Protein AF-A0A356NVT0-F1 (afdb_monomer_lite)

pLDDT: mean 90.18, std 5.87, range [69.81, 97.62]

Foldseek 3Di:
DDPCPVVVCVVCPPVVVVLCVQQVDFDDPVQVVVVVVVCPDPVNVPDDPDDDDSGSCSVVVVVCVVPVD

Secondary structure (DSSP, 8-state):
--TTHHHHHHHHTHHHHHHHHHHSS---HHHHHHHHHHHTSGGGTT--S-----STTHHHHHHHHHHT-

Sequence (69 aa):
ETPILADFVKTLGARAEEDMSVNDRPGRPDDIAPVVCFLLSDMTHWFRGANLMLDGGMSSHIYQNMHQF

Radius of gyration: 15.26 Å; chains: 1; bounding box: 32×35×34 Å

Structure (mmCIF, N/CA/C/O backbone):
data_AF-A0A356NVT0-F1
#
_entry.id   AF-A0A356NVT0-F1
#
loop_
_atom_site.group_PDB
_atom_site.id
_atom_site.type_symbol
_atom_site.label_atom_id
_atom_site.label_alt_id
_atom_site.label_comp_id
_atom_site.label_asym_id
_atom_site.label_entity_id
_atom_site.label_seq_id
_atom_site.pdbx_PDB_ins_code
_atom_site.Cartn_x
_atom_site.Cartn_y
_atom_site.Cartn_z
_atom_site.occupancy
_atom_site.B_iso_or_equiv
_atom_site.auth_seq_id
_atom_site.auth_comp_id
_atom_site.auth_asym_id
_atom_site.auth_atom_id
_atom_site.pdbx_PDB_model_num
ATOM 1 N N . GLU A 1 1 ? -4.281 10.619 -11.365 1.00 70.00 1 GLU A N 1
ATOM 2 C CA . GLU A 1 1 ? -2.814 10.478 -11.447 1.00 70.00 1 GLU A CA 1
ATOM 3 C C . GLU A 1 1 ? -2.156 11.512 -10.560 1.00 70.00 1 GLU A C 1
ATOM 5 O O . GLU A 1 1 ? -2.759 12.558 -10.331 1.00 70.00 1 GLU A O 1
ATOM 10 N N . THR A 1 2 ? -0.982 11.209 -10.009 1.00 84.31 2 THR A N 1
ATOM 11 C CA . THR A 1 2 ? -0.262 12.174 -9.174 1.00 84.31 2 THR A CA 1
ATOM 12 C C . THR A 1 2 ? 0.533 13.130 -10.067 1.00 84.31 2 THR A C 1
ATOM 14 O O . THR A 1 2 ? 1.072 12.691 -11.083 1.00 84.31 2 THR A O 1
ATOM 17 N N . PRO A 1 3 ? 0.660 14.420 -9.703 1.00 88.31 3 PRO A N 1
ATOM 18 C CA . PRO A 1 3 ? 1.447 15.373 -10.491 1.00 88.31 3 PRO A CA 1
ATOM 19 C C . PRO A 1 3 ? 2.904 14.942 -10.719 1.00 88.31 3 PRO A C 1
ATOM 21 O O . PRO A 1 3 ? 3.491 15.288 -11.734 1.00 88.31 3 PRO A O 1
ATOM 24 N N . ILE A 1 4 ? 3.472 14.155 -9.799 1.00 90.38 4 ILE A N 1
ATOM 25 C CA . ILE A 1 4 ? 4.858 13.674 -9.870 1.00 90.38 4 ILE A CA 1
ATOM 26 C C . ILE A 1 4 ? 5.046 12.455 -10.784 1.00 90.38 4 ILE A C 1
ATOM 28 O O . ILE A 1 4 ? 6.176 12.136 -11.137 1.00 90.38 4 ILE A O 1
ATOM 32 N N . LEU A 1 5 ? 3.973 11.756 -11.178 1.00 86.31 5 LEU A N 1
ATOM 33 C CA . LEU A 1 5 ? 4.087 10.485 -11.901 1.00 86.31 5 LEU A CA 1
ATOM 34 C C . LEU A 1 5 ? 4.821 10.643 -13.241 1.00 86.31 5 LEU A C 1
ATOM 36 O O . LEU A 1 5 ? 5.694 9.840 -13.557 1.00 86.31 5 LEU A O 1
ATOM 40 N N . ALA A 1 6 ? 4.521 11.702 -13.996 1.00 87.50 6 ALA A N 1
ATOM 41 C CA . ALA A 1 6 ? 5.177 11.966 -15.276 1.00 87.50 6 ALA A CA 1
ATOM 42 C C . ALA A 1 6 ? 6.683 12.242 -15.112 1.00 87.50 6 ALA A C 1
ATOM 44 O O . ALA A 1 6 ? 7.505 11.684 -15.842 1.00 87.50 6 ALA A O 1
ATOM 45 N N . ASP A 1 7 ? 7.053 13.055 -14.119 1.00 89.38 7 ASP A N 1
ATOM 46 C CA . ASP A 1 7 ? 8.456 13.356 -13.817 1.00 89.38 7 ASP A CA 1
ATOM 47 C C . ASP A 1 7 ? 9.204 12.116 -13.313 1.00 89.38 7 ASP A C 1
ATOM 49 O O . ASP A 1 7 ? 10.367 11.901 -13.663 1.00 89.38 7 ASP A O 1
ATOM 53 N N . PHE A 1 8 ? 8.530 11.265 -12.539 1.00 87.75 8 PHE A N 1
ATOM 54 C CA . PHE A 1 8 ? 9.075 10.009 -12.033 1.00 87.75 8 PHE A CA 1
ATOM 55 C C . PHE A 1 8 ? 9.401 9.031 -13.166 1.00 87.75 8 PHE A C 1
ATOM 57 O O . PHE A 1 8 ? 10.529 8.545 -13.243 1.00 87.75 8 PHE A O 1
ATOM 64 N N . VAL A 1 9 ? 8.458 8.813 -14.091 1.00 86.88 9 VAL A N 1
ATOM 65 C CA . VAL A 1 9 ? 8.663 7.961 -15.277 1.00 86.88 9 VAL A CA 1
ATOM 66 C C . VAL A 1 9 ? 9.817 8.490 -16.126 1.00 86.88 9 VAL A C 1
ATOM 68 O O . VAL A 1 9 ? 10.709 7.733 -16.501 1.00 86.88 9 VAL A O 1
ATOM 71 N N . LYS A 1 10 ? 9.868 9.807 -16.362 1.00 89.56 10 LYS A N 1
ATOM 72 C CA . LYS A 1 10 ? 10.964 10.437 -17.110 1.00 89.56 10 LYS A CA 1
ATOM 73 C C . LYS A 1 10 ? 12.325 10.261 -16.429 1.00 89.56 10 LYS A C 1
ATOM 75 O O . LYS A 1 10 ? 13.328 10.089 -17.114 1.00 89.56 10 LYS A O 1
ATOM 80 N N . THR A 1 11 ? 12.366 10.333 -15.100 1.00 91.19 11 THR A N 1
ATOM 81 C CA . THR A 1 11 ? 13.610 10.238 -14.323 1.00 91.19 11 THR A CA 1
ATOM 82 C C . THR A 1 11 ? 14.139 8.806 -14.267 1.00 91.19 11 THR A C 1
ATOM 84 O O . THR A 1 11 ? 15.345 8.599 -14.374 1.00 91.19 11 THR A O 1
ATOM 87 N N . LEU A 1 12 ? 13.257 7.816 -14.109 1.00 86.94 12 LEU A N 1
ATOM 88 C CA . LEU A 1 12 ? 13.644 6.407 -14.003 1.00 86.94 12 LEU A CA 1
ATOM 89 C C . LEU A 1 12 ? 13.835 5.712 -15.356 1.00 86.94 12 LEU A C 1
ATOM 91 O O . LEU A 1 12 ? 14.581 4.734 -15.426 1.00 86.94 12 LEU A O 1
ATOM 95 N N . GLY A 1 13 ? 13.196 6.204 -16.421 1.00 88.44 13 GLY A N 1
ATOM 96 C CA . GLY A 1 13 ? 13.356 5.688 -17.779 1.00 88.44 13 GLY A CA 1
ATOM 97 C C . GLY A 1 13 ? 13.103 4.180 -17.864 1.00 88.44 13 GLY A C 1
ATOM 98 O O . GLY A 1 13 ? 12.058 3.700 -17.434 1.00 88.44 13 GLY A O 1
ATOM 99 N N . ALA A 1 14 ? 14.091 3.432 -18.363 1.00 85.75 14 ALA A N 1
ATOM 100 C CA . ALA A 1 14 ? 14.004 1.984 -18.585 1.00 85.75 14 ALA A CA 1
ATOM 101 C C . ALA A 1 14 ? 13.613 1.178 -17.333 1.00 85.75 14 ALA A C 1
ATOM 103 O O . ALA A 1 14 ? 12.933 0.163 -17.440 1.00 85.75 14 ALA A O 1
ATOM 104 N N . ARG A 1 15 ? 13.989 1.645 -16.136 1.00 82.44 15 ARG A N 1
ATOM 105 C CA . ARG A 1 15 ? 13.600 0.980 -14.887 1.00 82.44 15 ARG A CA 1
ATOM 106 C C . ARG A 1 15 ? 12.104 1.111 -14.607 1.00 82.44 15 ARG A C 1
ATOM 108 O O . ARG A 1 15 ? 11.491 0.165 -14.136 1.00 82.44 15 ARG A O 1
ATOM 115 N N . ALA A 1 16 ? 11.510 2.265 -14.917 1.00 80.94 16 ALA A N 1
ATOM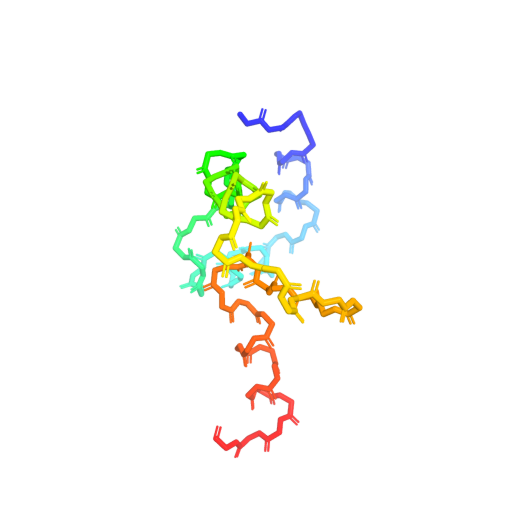 116 C CA . ALA A 1 16 ? 10.066 2.431 -14.782 1.00 80.94 16 ALA A CA 1
ATOM 117 C C . ALA A 1 16 ? 9.309 1.543 -15.778 1.00 80.94 16 ALA A C 1
ATOM 119 O O . ALA A 1 16 ? 8.258 1.022 -15.429 1.00 80.94 16 ALA A O 1
ATOM 120 N N . GLU A 1 17 ? 9.841 1.338 -16.985 1.00 81.88 17 GLU A N 1
ATOM 121 C CA . GLU A 1 17 ? 9.255 0.411 -17.962 1.00 81.88 17 GLU A CA 1
ATOM 122 C C . GLU A 1 17 ? 9.314 -1.044 -17.477 1.00 81.88 17 GLU A C 1
ATOM 124 O O . GLU A 1 17 ? 8.313 -1.755 -17.563 1.00 81.88 17 GLU A O 1
ATOM 129 N N . GLU A 1 18 ? 10.449 -1.471 -16.917 1.00 82.88 18 GLU A N 1
ATOM 130 C CA . GLU A 1 18 ? 10.601 -2.794 -16.304 1.00 82.88 18 GLU A CA 1
ATOM 131 C C . GLU A 1 18 ? 9.621 -2.982 -15.136 1.00 82.88 18 GLU A C 1
ATOM 133 O O . GLU A 1 18 ? 8.821 -3.918 -15.155 1.00 82.88 18 GLU A O 1
ATOM 138 N N . ASP A 1 19 ? 9.592 -2.051 -14.180 1.00 82.12 19 ASP A N 1
ATOM 139 C CA . ASP A 1 19 ? 8.685 -2.104 -13.027 1.00 82.12 19 ASP A CA 1
ATOM 140 C C . ASP A 1 19 ? 7.203 -2.098 -13.469 1.00 82.12 19 ASP A C 1
ATOM 142 O O . ASP A 1 19 ? 6.360 -2.784 -12.883 1.00 82.12 19 ASP A O 1
ATOM 146 N N . MET A 1 20 ? 6.863 -1.360 -14.534 1.00 83.00 20 MET A N 1
ATOM 147 C CA . MET A 1 20 ? 5.519 -1.365 -15.127 1.00 83.00 20 MET A CA 1
ATOM 148 C C . MET A 1 20 ? 5.183 -2.685 -15.826 1.00 83.00 20 MET A C 1
ATOM 150 O O . MET A 1 20 ? 4.024 -3.087 -15.799 1.00 83.00 20 MET A O 1
ATOM 154 N N . SER A 1 21 ? 6.164 -3.369 -16.419 1.00 84.00 21 SER A N 1
ATOM 155 C CA . SER A 1 21 ? 5.961 -4.697 -17.013 1.00 84.00 21 SER A CA 1
ATOM 156 C C . SER A 1 21 ? 5.675 -5.773 -15.961 1.00 84.00 21 SER A C 1
ATOM 158 O O . SER A 1 21 ? 4.979 -6.740 -16.254 1.00 84.00 21 SER A O 1
ATOM 160 N N . VAL A 1 22 ? 6.173 -5.586 -14.733 1.00 84.94 22 VAL A N 1
ATOM 161 C CA . VAL A 1 22 ? 5.935 -6.503 -13.609 1.00 84.94 22 VAL A CA 1
ATOM 162 C C . VAL A 1 22 ? 4.580 -6.250 -12.943 1.00 84.94 22 VAL A C 1
ATOM 164 O O . VAL A 1 22 ? 3.891 -7.203 -12.596 1.00 84.94 22 VAL A O 1
ATOM 167 N N . ASN A 1 23 ? 4.185 -4.984 -12.767 1.00 84.94 23 ASN A N 1
ATOM 168 C CA . ASN A 1 23 ? 2.960 -4.606 -12.043 1.00 84.94 23 ASN A CA 1
ATOM 169 C C . ASN A 1 23 ? 1.734 -4.336 -12.938 1.00 84.94 23 ASN A C 1
ATOM 171 O O . ASN A 1 23 ? 0.693 -3.921 -12.424 1.00 84.94 23 ASN A O 1
ATOM 175 N N . ASP A 1 24 ? 1.856 -4.491 -14.260 1.00 86.69 24 ASP A N 1
ATOM 176 C CA . ASP A 1 24 ? 0.909 -4.103 -15.326 1.00 86.69 24 ASP A CA 1
ATOM 177 C C . ASP A 1 24 ? 0.601 -2.594 -15.426 1.00 86.69 24 ASP A C 1
ATOM 179 O O . ASP A 1 24 ? 0.462 -2.037 -16.519 1.00 86.69 24 ASP A O 1
ATOM 183 N N . ARG A 1 25 ? 0.441 -1.907 -14.291 1.00 89.62 25 ARG A N 1
ATOM 184 C CA . ARG A 1 25 ? 0.108 -0.482 -14.195 1.00 89.62 25 ARG A CA 1
ATOM 185 C C . ARG A 1 25 ? 0.560 0.129 -12.864 1.00 89.62 25 ARG A C 1
ATOM 187 O O . ARG A 1 25 ? 0.722 -0.583 -11.875 1.00 89.62 25 ARG A O 1
ATOM 194 N N . PRO A 1 26 ? 0.645 1.469 -12.771 1.00 88.50 26 PRO A N 1
ATOM 195 C CA . PRO A 1 26 ? 0.796 2.145 -11.489 1.00 88.50 26 PRO A CA 1
ATOM 196 C C . PRO A 1 26 ? -0.382 1.858 -10.545 1.00 88.50 26 PRO A C 1
ATOM 198 O O . PRO A 1 26 ? -1.549 1.807 -10.965 1.00 88.50 26 PRO A O 1
ATOM 201 N N . GLY A 1 27 ? -0.071 1.727 -9.254 1.00 89.81 27 GLY A N 1
ATOM 202 C CA . GLY A 1 27 ? -1.068 1.631 -8.192 1.00 89.81 27 GLY A CA 1
ATOM 203 C C . GLY A 1 27 ? -1.920 2.898 -8.092 1.00 89.81 27 GLY A C 1
ATOM 204 O O . GLY A 1 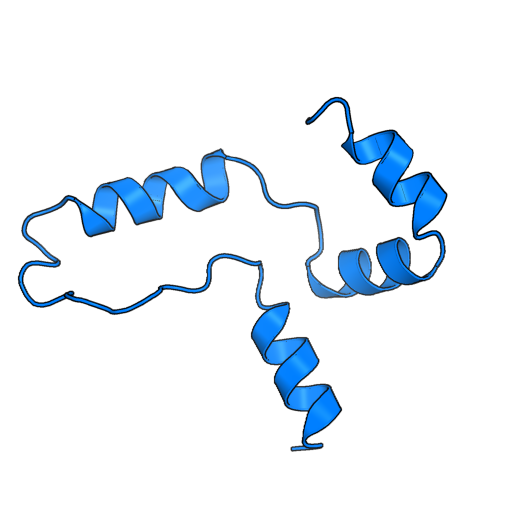27 ? -1.448 4.018 -8.312 1.00 89.81 27 GLY A O 1
ATOM 205 N N . ARG A 1 28 ? -3.197 2.723 -7.760 1.00 92.38 28 ARG A N 1
ATOM 206 C CA . ARG A 1 28 ? -4.172 3.795 -7.547 1.00 92.38 28 ARG A CA 1
ATOM 207 C C . ARG A 1 28 ? -4.635 3.797 -6.091 1.00 92.38 28 ARG A C 1
ATOM 209 O O . ARG A 1 28 ? -4.630 2.748 -5.452 1.00 92.38 28 ARG A O 1
ATOM 216 N N . PRO A 1 29 ? -5.098 4.943 -5.562 1.00 94.25 29 PRO A N 1
ATOM 217 C CA . PRO A 1 29 ? -5.708 4.985 -4.233 1.00 94.25 29 PRO A CA 1
ATOM 218 C C . PRO A 1 29 ? -6.833 3.954 -4.056 1.00 94.25 29 PRO A C 1
ATOM 220 O O . PRO A 1 29 ? -6.947 3.354 -2.990 1.00 94.25 29 PRO A O 1
ATOM 223 N N . ASP A 1 30 ? -7.604 3.694 -5.116 1.00 95.31 30 ASP A N 1
ATOM 224 C CA . ASP A 1 30 ? -8.684 2.702 -5.145 1.00 95.31 30 ASP A CA 1
ATOM 225 C C . ASP A 1 30 ? -8.210 1.251 -4.949 1.00 95.31 30 ASP A C 1
ATOM 227 O O . ASP A 1 30 ? -8.9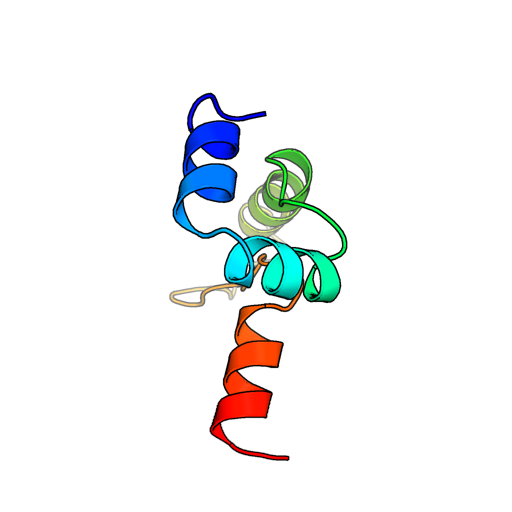99 0.414 -4.524 1.00 95.31 30 ASP A O 1
ATOM 231 N N . ASP A 1 31 ? -6.932 0.945 -5.202 1.00 94.06 31 ASP A N 1
ATOM 232 C CA . ASP A 1 31 ? -6.355 -0.383 -4.939 1.00 94.06 31 ASP A CA 1
ATOM 233 C C . ASP A 1 31 ? -6.027 -0.578 -3.451 1.00 94.06 31 ASP A C 1
ATOM 235 O O . ASP A 1 31 ? -6.050 -1.692 -2.932 1.00 94.06 31 ASP A O 1
ATOM 239 N N . ILE A 1 32 ? -5.726 0.519 -2.751 1.00 95.56 32 ILE A N 1
ATOM 240 C CA . ILE A 1 32 ? -5.273 0.520 -1.354 1.00 95.56 32 ILE A CA 1
ATOM 241 C C . ILE A 1 32 ? -6.465 0.681 -0.403 1.00 95.56 32 ILE A C 1
ATOM 243 O O . ILE A 1 32 ? -6.547 0.005 0.626 1.00 95.56 32 ILE A O 1
ATOM 247 N N . ALA A 1 33 ? -7.405 1.568 -0.742 1.00 97.44 33 ALA A N 1
ATOM 248 C CA . ALA A 1 33 ? -8.514 1.951 0.130 1.00 97.44 33 ALA A CA 1
ATOM 249 C C . ALA A 1 33 ? -9.371 0.765 0.627 1.00 97.44 33 ALA A C 1
ATOM 251 O O . ALA A 1 33 ? -9.652 0.726 1.827 1.00 97.44 33 ALA A O 1
ATOM 252 N N . PRO A 1 34 ? -9.740 -0.239 -0.196 1.00 97.62 34 PRO A N 1
ATOM 253 C CA . PRO A 1 34 ? -10.524 -1.383 0.275 1.00 97.62 34 PRO A CA 1
ATOM 254 C C . PRO A 1 34 ? -9.813 -2.197 1.359 1.00 97.62 34 PRO A C 1
ATOM 256 O O . PRO A 1 34 ? -10.452 -2.655 2.306 1.00 97.62 34 PRO A O 1
ATOM 259 N N . VAL A 1 35 ? -8.488 -2.342 1.266 1.00 97.00 35 VAL A N 1
ATOM 260 C CA . VAL A 1 35 ? -7.709 -3.073 2.272 1.00 97.00 35 VAL A CA 1
ATOM 261 C C . VAL A 1 35 ? -7.592 -2.271 3.561 1.00 97.00 35 VAL A C 1
ATOM 263 O O . VAL A 1 35 ? -7.676 -2.847 4.640 1.00 97.00 35 VAL A O 1
ATOM 266 N N . VAL A 1 36 ? -7.477 -0.943 3.477 1.00 96.56 36 VAL A N 1
ATOM 267 C CA . VAL A 1 36 ? -7.553 -0.080 4.666 1.00 96.56 36 VAL A CA 1
ATOM 268 C C . VAL A 1 36 ? -8.910 -0.238 5.355 1.00 96.56 36 VAL A C 1
ATOM 270 O O . VAL A 1 36 ? -8.953 -0.442 6.565 1.00 96.56 36 VAL A O 1
ATOM 273 N N . CYS A 1 37 ? -10.013 -0.225 4.601 1.00 97.62 37 CYS A N 1
ATOM 274 C CA . CYS A 1 37 ? -11.346 -0.477 5.154 1.00 97.62 37 CYS A CA 1
ATOM 275 C C . CYS A 1 37 ? -11.444 -1.860 5.818 1.00 97.62 37 CYS A C 1
ATOM 277 O O . CYS A 1 37 ? -12.001 -1.973 6.907 1.00 97.62 37 CYS A O 1
ATOM 279 N N . PHE A 1 38 ? -10.868 -2.899 5.204 1.00 96.62 38 PHE A N 1
ATOM 280 C CA . PHE A 1 38 ? -10.779 -4.232 5.806 1.00 96.62 38 PHE A CA 1
ATOM 281 C C . PHE A 1 38 ? -9.978 -4.219 7.116 1.00 96.62 38 PHE A C 1
ATOM 283 O O . PHE A 1 38 ? -10.446 -4.756 8.117 1.00 96.62 38 PHE A O 1
ATOM 290 N N . LEU A 1 39 ? -8.818 -3.557 7.142 1.00 96.06 39 LEU A N 1
ATOM 291 C CA . LEU A 1 39 ? -7.970 -3.435 8.331 1.00 96.06 39 LEU A CA 1
ATOM 292 C C . LEU A 1 39 ? -8.638 -2.685 9.488 1.00 96.06 39 LEU A C 1
ATOM 294 O O . LEU A 1 39 ? -8.282 -2.939 10.635 1.00 96.06 39 LEU A O 1
ATOM 298 N N . LEU A 1 40 ? -9.598 -1.805 9.198 1.00 95.56 40 LEU A N 1
ATOM 299 C CA . LEU A 1 40 ? -10.397 -1.081 10.191 1.00 95.56 40 LEU A CA 1
ATOM 300 C C . LEU A 1 40 ? -11.680 -1.820 10.613 1.00 95.56 40 LEU A C 1
ATOM 302 O O . LEU A 1 40 ? -12.429 -1.302 11.439 1.00 95.56 40 LEU A O 1
ATOM 306 N N . SER A 1 41 ? -11.958 -2.996 10.047 1.00 97.56 41 SER A N 1
ATOM 307 C CA . SER A 1 41 ? -13.144 -3.792 10.378 1.00 97.56 41 SER A CA 1
ATOM 308 C C . SER A 1 41 ? -12.918 -4.717 11.581 1.00 97.56 41 SER A C 1
ATOM 310 O O . SER A 1 41 ? -11.789 -5.036 11.943 1.00 97.56 41 SER A O 1
ATOM 312 N N . ASP 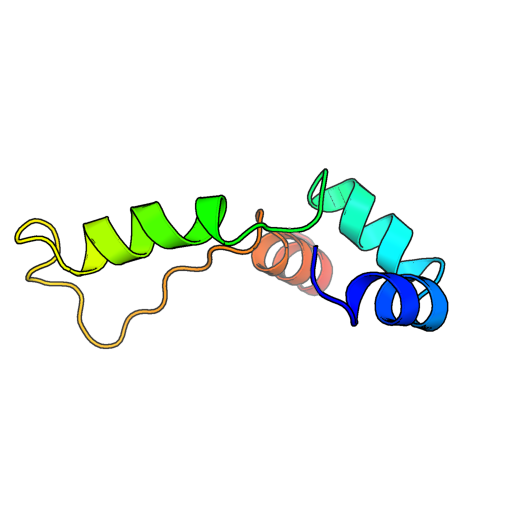A 1 42 ? -13.997 -5.254 12.154 1.00 97.06 42 ASP A N 1
ATOM 313 C CA . ASP A 1 42 ? -13.912 -6.232 13.254 1.00 97.06 42 ASP A CA 1
ATOM 314 C C . ASP A 1 42 ? -13.246 -7.563 12.841 1.00 97.06 42 ASP A C 1
ATOM 316 O O . ASP A 1 42 ? -12.808 -8.354 13.686 1.00 97.06 42 ASP A O 1
ATOM 320 N N . MET A 1 43 ? -13.122 -7.818 11.533 1.00 97.31 43 MET A N 1
ATOM 321 C CA . MET A 1 43 ? -12.506 -9.035 10.994 1.00 97.31 43 MET A CA 1
ATOM 322 C C . MET A 1 43 ? -11.011 -9.128 11.327 1.00 97.31 43 MET A C 1
ATOM 324 O O . MET A 1 43 ? -10.450 -10.223 11.345 1.00 97.31 43 MET A O 1
ATOM 328 N N . THR A 1 44 ? -10.361 -7.998 11.607 1.00 96.56 44 THR A N 1
ATOM 329 C CA . THR A 1 44 ? -8.905 -7.893 11.761 1.0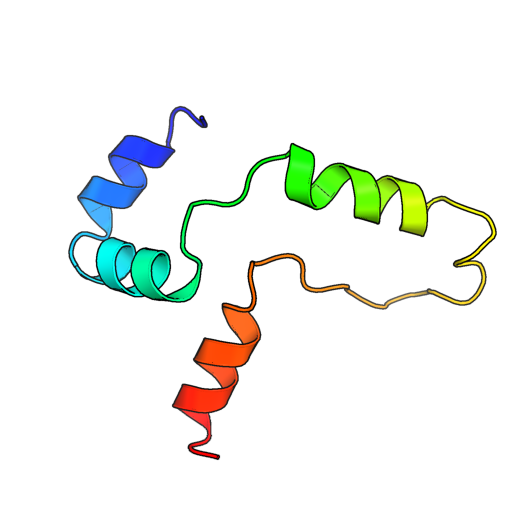0 96.56 44 THR A CA 1
ATOM 330 C C . THR A 1 44 ? -8.471 -7.687 13.212 1.00 96.56 44 THR A C 1
ATOM 332 O O . THR A 1 44 ? -7.339 -7.287 13.459 1.00 96.56 44 THR A O 1
ATOM 335 N N . HIS A 1 45 ? -9.306 -8.026 14.203 1.00 95.12 45 HIS A N 1
ATOM 336 C CA . HIS A 1 45 ? -9.039 -7.784 15.635 1.00 95.12 45 HIS A CA 1
ATOM 337 C C . HIS A 1 45 ? -7.715 -8.365 16.184 1.00 95.12 45 HIS A C 1
ATOM 339 O O . HIS A 1 45 ? -7.266 -7.974 17.266 1.00 95.12 45 HIS A O 1
ATOM 345 N N . TRP A 1 46 ? -7.088 -9.311 15.476 1.00 95.56 46 TRP A N 1
ATOM 346 C CA . TRP A 1 46 ? -5.785 -9.879 15.836 1.00 95.56 46 TRP A CA 1
ATOM 347 C C . TRP A 1 46 ? -4.595 -9.296 15.054 1.00 95.56 46 TRP A C 1
ATOM 349 O O . TRP A 1 46 ? -3.447 -9.571 15.400 1.00 95.56 46 TRP A O 1
ATOM 359 N N . PHE A 1 47 ? -4.833 -8.460 14.041 1.00 94.94 47 PHE A N 1
ATOM 360 C CA . PHE A 1 47 ? -3.778 -7.749 13.320 1.00 94.94 47 PHE A CA 1
ATOM 361 C C . PHE A 1 47 ? -3.205 -6.639 14.204 1.00 94.94 47 PHE A C 1
ATOM 363 O O . PHE A 1 47 ? -3.885 -5.667 14.527 1.00 94.94 47 PHE A O 1
ATOM 370 N N . ARG A 1 48 ? -1.937 -6.772 14.604 1.00 92.31 48 ARG A N 1
ATOM 371 C CA . ARG A 1 48 ? -1.184 -5.740 15.335 1.00 92.31 48 ARG A CA 1
ATOM 372 C C . ARG A 1 48 ? 0.279 -5.795 14.922 1.00 92.31 48 ARG A C 1
ATOM 374 O O . ARG A 1 48 ? 0.853 -6.877 14.877 1.00 92.31 48 ARG A O 1
ATOM 381 N N . GLY A 1 49 ? 0.875 -4.637 14.636 1.00 94.44 49 GLY A N 1
ATOM 382 C CA . GLY A 1 49 ? 2.293 -4.546 14.263 1.00 94.44 49 GLY A CA 1
ATOM 383 C C . GLY A 1 49 ? 2.663 -5.302 12.980 1.00 94.44 49 GLY A C 1
ATOM 384 O O . GLY A 1 49 ? 3.825 -5.647 12.803 1.00 94.44 49 GLY A O 1
ATOM 385 N N . ALA A 1 50 ? 1.688 -5.579 12.110 1.00 92.88 50 ALA A N 1
ATOM 386 C CA . ALA A 1 50 ? 1.881 -6.288 10.851 1.00 92.88 50 ALA A CA 1
ATOM 387 C C . ALA A 1 50 ? 1.596 -5.355 9.668 1.00 92.88 50 ALA A C 1
ATOM 389 O O . ALA A 1 50 ? 0.598 -4.635 9.676 1.00 92.88 50 ALA A O 1
ATOM 390 N N . ASN A 1 51 ? 2.453 -5.408 8.647 1.00 91.06 51 ASN A N 1
ATOM 391 C CA . ASN A 1 51 ? 2.275 -4.674 7.396 1.00 91.06 51 ASN A CA 1
ATOM 392 C C . ASN A 1 51 ? 1.718 -5.614 6.322 1.00 91.06 51 ASN A C 1
ATOM 394 O O . ASN A 1 51 ? 2.264 -6.695 6.105 1.00 91.06 51 ASN A O 1
ATOM 398 N N . LEU A 1 52 ? 0.662 -5.186 5.630 1.00 92.75 52 LEU A N 1
ATOM 399 C CA . LEU A 1 52 ? 0.203 -5.822 4.396 1.00 92.75 52 LEU A CA 1
ATOM 400 C C . LEU A 1 52 ? 0.840 -5.100 3.206 1.00 92.75 52 LEU A C 1
ATOM 402 O O . LEU A 1 52 ? 0.705 -3.884 3.081 1.00 92.75 52 LEU A O 1
ATOM 406 N N . MET A 1 53 ? 1.528 -5.846 2.342 1.00 92.75 53 MET A N 1
ATOM 407 C CA . MET A 1 53 ? 2.156 -5.296 1.139 1.00 92.75 53 MET A CA 1
ATOM 408 C C . MET A 1 53 ? 1.127 -5.208 0.010 1.00 92.75 53 MET A C 1
ATOM 410 O O . MET A 1 53 ? 0.622 -6.225 -0.456 1.00 92.75 53 MET A O 1
ATOM 414 N N . LEU A 1 54 ? 0.802 -3.977 -0.391 1.00 93.38 54 LEU A N 1
ATOM 415 C CA . LEU A 1 54 ? -0.208 -3.647 -1.403 1.00 93.38 54 LEU A CA 1
ATOM 416 C C . LEU A 1 54 ? 0.442 -2.940 -2.595 1.00 93.38 54 LEU A C 1
ATOM 418 O O . LEU A 1 54 ? 0.118 -1.800 -2.915 1.00 93.38 54 LEU A O 1
ATOM 422 N N . ASP A 1 55 ? 1.420 -3.598 -3.204 1.00 92.12 55 ASP A N 1
ATOM 423 C CA . ASP A 1 55 ? 2.332 -3.006 -4.187 1.00 92.12 55 ASP A CA 1
ATOM 424 C C . ASP A 1 55 ? 2.329 -3.738 -5.537 1.00 92.12 55 ASP A C 1
ATOM 426 O O . ASP A 1 55 ? 3.296 -3.647 -6.287 1.00 92.12 55 ASP A O 1
ATOM 430 N N . GLY A 1 56 ? 1.268 -4.495 -5.835 1.00 91.00 56 GLY A N 1
ATOM 431 C CA . GLY A 1 56 ? 1.15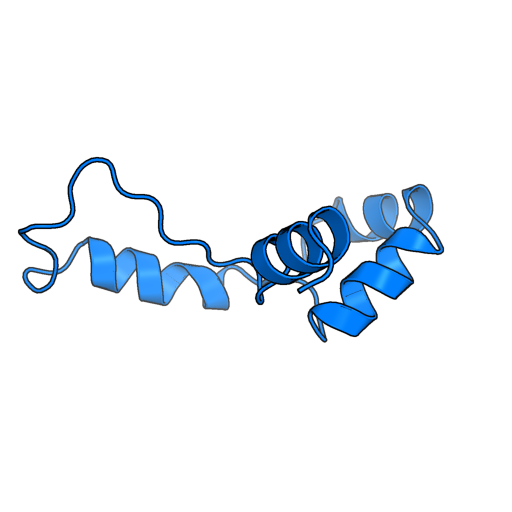9 -5.267 -7.078 1.00 91.00 56 GLY A CA 1
ATOM 432 C C . GLY A 1 56 ? 2.040 -6.519 -7.127 1.00 91.00 56 GLY A C 1
ATOM 433 O O . GLY A 1 56 ? 2.046 -7.207 -8.139 1.00 91.00 56 GLY A O 1
ATOM 434 N N . GLY A 1 57 ? 2.742 -6.858 -6.037 1.00 91.25 57 GLY A N 1
ATOM 435 C CA . GLY A 1 57 ? 3.687 -7.977 -6.002 1.00 91.25 57 GLY A CA 1
ATOM 436 C C . GLY A 1 57 ? 5.135 -7.559 -6.257 1.00 91.25 57 GLY A C 1
ATOM 437 O O . GLY A 1 57 ? 6.023 -8.415 -6.267 1.00 91.25 57 GLY A O 1
ATOM 438 N N . MET A 1 58 ? 5.402 -6.257 -6.397 1.00 91.69 58 MET A N 1
ATOM 439 C CA . MET A 1 58 ? 6.735 -5.728 -6.679 1.00 91.69 58 MET A CA 1
ATOM 440 C C . MET A 1 58 ? 7.780 -6.159 -5.648 1.00 91.69 58 MET A C 1
ATOM 442 O O . MET A 1 58 ? 8.867 -6.608 -6.010 1.00 91.69 58 MET A O 1
ATOM 446 N N . SER A 1 59 ? 7.455 -6.073 -4.356 1.00 91.56 59 SER A N 1
ATOM 447 C CA . SER A 1 59 ? 8.369 -6.488 -3.289 1.00 91.56 59 SER A CA 1
ATOM 448 C C . SER A 1 59 ? 8.701 -7.974 -3.374 1.00 91.56 59 SER A C 1
ATOM 450 O O . SER A 1 59 ? 9.854 -8.351 -3.182 1.00 91.56 59 SER A O 1
ATOM 452 N N . SER A 1 60 ? 7.720 -8.819 -3.699 1.00 91.31 60 SER A N 1
ATOM 453 C CA . SER A 1 60 ? 7.942 -10.255 -3.890 1.00 91.31 60 SER A CA 1
ATOM 454 C C . SER A 1 60 ? 8.810 -10.532 -5.114 1.00 91.31 60 SER A C 1
ATOM 456 O O . SER A 1 60 ? 9.724 -11.345 -5.018 1.00 91.31 60 SER A O 1
ATOM 458 N N . HIS A 1 61 ? 8.588 -9.827 -6.225 1.00 90.81 61 HIS A N 1
ATOM 459 C CA . HIS A 1 61 ? 9.426 -9.929 -7.420 1.00 90.81 61 HIS A CA 1
ATOM 460 C C . HIS A 1 61 ? 10.882 -9.526 -7.133 1.00 90.81 61 HIS A C 1
ATOM 462 O O . HIS A 1 61 ? 11.811 -10.256 -7.470 1.00 90.81 61 HIS A O 1
ATOM 468 N N . ILE A 1 62 ? 11.092 -8.404 -6.434 1.00 90.12 62 ILE A N 1
ATOM 469 C CA . ILE A 1 62 ? 12.430 -7.966 -6.006 1.00 90.12 62 ILE A CA 1
ATOM 470 C C . ILE A 1 62 ? 13.068 -9.021 -5.100 1.00 90.12 62 ILE A C 1
ATOM 472 O O . ILE A 1 62 ? 14.223 -9.390 -5.307 1.00 90.12 62 ILE A O 1
ATOM 476 N N . TYR A 1 63 ? 12.319 -9.535 -4.121 1.00 92.50 63 TYR A N 1
ATOM 477 C CA . TYR A 1 63 ? 12.809 -10.551 -3.193 1.00 92.50 63 TYR A CA 1
ATOM 478 C C . TYR A 1 63 ? 13.221 -11.839 -3.921 1.00 92.50 63 TYR A C 1
ATOM 480 O O . TYR A 1 63 ? 14.292 -12.383 -3.655 1.00 92.50 63 TYR A O 1
ATOM 488 N N . GLN A 1 64 ? 12.418 -12.284 -4.889 1.00 91.88 64 GLN A N 1
ATOM 489 C CA . GLN A 1 64 ? 12.725 -13.432 -5.738 1.00 91.88 64 GLN A CA 1
ATOM 490 C C . GLN A 1 64 ? 14.011 -13.199 -6.547 1.00 91.88 64 GLN A C 1
ATOM 492 O O . GLN A 1 64 ? 14.902 -14.046 -6.549 1.00 91.88 64 GLN A O 1
ATOM 497 N N . ASN A 1 65 ? 14.166 -12.032 -7.174 1.00 89.88 65 ASN A N 1
ATOM 498 C CA . ASN A 1 65 ? 15.364 -11.709 -7.957 1.00 89.88 65 ASN A CA 1
ATOM 499 C C . ASN A 1 65 ? 16.629 -11.614 -7.092 1.00 89.88 65 ASN A C 1
ATOM 501 O O . ASN A 1 65 ? 17.714 -11.982 -7.543 1.00 89.88 65 ASN A O 1
ATOM 505 N N . MET A 1 66 ? 16.499 -11.149 -5.846 1.00 92.81 66 MET A N 1
ATOM 506 C CA . MET A 1 66 ? 17.607 -11.086 -4.889 1.00 92.81 66 MET A CA 1
ATOM 507 C C . MET A 1 66 ? 18.084 -12.470 -4.436 1.00 92.81 66 MET A C 1
ATOM 509 O O . MET A 1 66 ? 19.261 -12.624 -4.108 1.00 92.81 66 MET A O 1
ATOM 513 N N . HIS A 1 67 ? 17.190 -13.461 -4.389 1.00 93.19 67 HIS A N 1
ATOM 514 C CA . HIS A 1 67 ? 17.471 -14.760 -3.774 1.00 93.19 67 HIS A CA 1
ATOM 515 C C . HIS A 1 67 ? 17.415 -15.966 -4.730 1.00 93.19 67 HIS A C 1
ATOM 517 O O . HIS A 1 67 ? 17.800 -17.059 -4.323 1.00 93.19 67 HIS A O 1
ATOM 523 N N . GLN A 1 68 ? 17.022 -15.763 -5.990 1.00 78.06 68 GLN A N 1
ATOM 524 C CA . GLN A 1 68 ? 17.052 -16.736 -7.092 1.00 78.06 68 GLN A CA 1
ATOM 525 C C . GLN A 1 68 ? 16.386 -18.091 -6.798 1.00 78.06 68 GLN A C 1
ATOM 527 O O . GLN A 1 68 ? 16.956 -19.144 -7.095 1.00 78.06 68 GLN A O 1
ATOM 532 N N . PHE A 1 69 ? 15.175 -18.072 -6.245 1.00 69.81 69 PHE A N 1
ATOM 533 C CA . PHE A 1 69 ? 14.331 -19.262 -6.099 1.00 69.81 69 PHE A CA 1
ATOM 534 C C . PHE A 1 69 ? 12.946 -19.049 -6.703 1.00 69.81 69 PHE A C 1
ATOM 536 O O . PHE A 1 69 ? 12.519 -17.876 -6.789 1.00 69.81 69 PHE A O 1
#